Protein AF-A0A6A4W801-F1 (afdb_monomer)

Radius of gyration: 39.83 Å; Cα contacts (8 Å, |Δi|>4): 20; chains: 1; bounding box: 102×52×70 Å

Sequence (140 aa):
MSSASKVGEIFCDAGKAFNKLGNLTIQLQQASQQAPNSGKWREEEIEMLHGAVRRFASDLQKISDTMKSRSVNQIRNALKKKAFDEAGLQAQQQQQAAAKEQAKLAAQSDVTLNMLNAGESEVDVEEMDHYDGPTEEVSP

Foldseek 3Di:
DDPVVVVVVVVVVVVVVVVVVVVLLVVLVVLCVVDPPRRDDDPVNVVVVVVVVVVVVVVVVVVVVVVVVVVVVVVVVVVVVVVCVVVVPPVVVVVVVVVVVVVVVVVVVVVVVVVVPDDDDDDDDDDDDDDDDDDDDDDD

Structure (mmCIF, N/CA/C/O backbone):
data_AF-A0A6A4W801-F1
#
_entry.id   AF-A0A6A4W801-F1
#
loop_
_atom_site.group_PDB
_atom_site.id
_atom_site.type_symbol
_atom_site.label_atom_id
_atom_site.label_alt_id
_atom_site.label_comp_id
_atom_site.label_a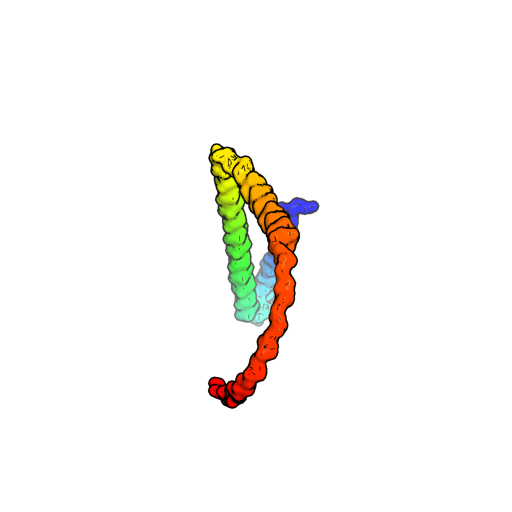sym_id
_atom_site.label_entity_id
_atom_site.label_seq_id
_atom_site.pdbx_PDB_ins_code
_atom_site.Cartn_x
_atom_site.Cartn_y
_atom_site.Cartn_z
_atom_site.occupancy
_atom_site.B_iso_or_equiv
_atom_site.auth_seq_id
_atom_site.auth_comp_id
_atom_site.auth_asym_id
_atom_site.auth_atom_id
_atom_site.pdbx_PDB_model_num
ATOM 1 N N . MET A 1 1 ? 6.931 -7.521 21.810 1.00 69.00 1 MET A N 1
ATOM 2 C CA . MET A 1 1 ? 7.093 -6.475 20.776 1.00 69.00 1 MET A CA 1
ATOM 3 C C . MET A 1 1 ? 5.886 -5.542 20.820 1.00 69.00 1 MET A C 1
ATOM 5 O O . MET A 1 1 ? 4.764 -6.037 20.773 1.00 69.00 1 MET A O 1
ATOM 9 N N . SER A 1 2 ? 6.089 -4.232 21.005 1.00 92.50 2 SER A N 1
ATOM 10 C CA . SER A 1 2 ? 4.992 -3.254 21.122 1.00 92.50 2 SER A CA 1
ATOM 11 C C . SER A 1 2 ? 4.323 -2.989 19.767 1.00 92.50 2 SER A C 1
ATOM 13 O O . SER A 1 2 ? 4.934 -3.200 18.719 1.00 92.50 2 SER A O 1
ATOM 15 N N . SER A 1 3 ? 3.081 -2.493 19.765 1.00 89.69 3 SER A N 1
ATOM 16 C CA . SER A 1 3 ? 2.383 -2.115 18.524 1.00 89.69 3 SER A CA 1
ATOM 17 C C . SER A 1 3 ? 3.162 -1.072 17.714 1.00 89.69 3 SER A C 1
ATOM 19 O O . SER A 1 3 ? 3.190 -1.153 16.492 1.00 89.69 3 SER A O 1
ATOM 21 N N . ALA A 1 4 ? 3.855 -0.146 18.385 1.00 91.31 4 ALA A N 1
ATOM 22 C CA . ALA A 1 4 ? 4.725 0.834 17.735 1.00 91.31 4 ALA A CA 1
ATOM 23 C C . ALA A 1 4 ? 5.909 0.172 17.007 1.00 91.31 4 ALA A C 1
ATOM 25 O O . ALA A 1 4 ? 6.210 0.539 15.877 1.00 91.31 4 ALA A O 1
ATOM 26 N N . SER A 1 5 ? 6.527 -0.850 17.612 1.00 94.31 5 SER A N 1
ATOM 27 C CA . SER A 1 5 ? 7.610 -1.617 16.981 1.00 94.31 5 SER A CA 1
ATOM 28 C C . SER A 1 5 ? 7.134 -2.342 15.718 1.00 94.31 5 SER A C 1
ATOM 30 O O . SER A 1 5 ? 7.815 -2.286 14.703 1.00 94.31 5 SER A O 1
ATOM 32 N N . LYS A 1 6 ? 5.939 -2.950 15.746 1.00 94.38 6 LYS A N 1
ATOM 33 C CA . LYS A 1 6 ? 5.351 -3.624 14.571 1.00 94.38 6 LYS A CA 1
ATOM 34 C C . LYS A 1 6 ? 5.062 -2.650 13.426 1.00 94.38 6 LYS A C 1
ATOM 36 O O . LYS A 1 6 ? 5.309 -2.959 12.268 1.00 94.38 6 LYS A O 1
ATOM 41 N N . VAL A 1 7 ? 4.547 -1.460 13.746 1.00 94.25 7 VAL A N 1
ATOM 42 C CA . VAL A 1 7 ? 4.323 -0.399 12.750 1.00 94.25 7 VAL A CA 1
ATOM 43 C C . VAL A 1 7 ? 5.654 0.090 12.165 1.00 94.25 7 VAL A C 1
ATOM 45 O O . VAL A 1 7 ? 5.746 0.307 10.960 1.00 94.25 7 VAL A O 1
ATOM 48 N N . GLY A 1 8 ? 6.696 0.204 12.992 1.00 95.81 8 GLY A N 1
ATOM 49 C CA . GLY A 1 8 ? 8.047 0.539 12.540 1.00 95.81 8 GLY A CA 1
ATOM 50 C C . GLY A 1 8 ? 8.620 -0.471 11.540 1.00 95.81 8 GLY A C 1
ATOM 51 O O . GLY A 1 8 ? 9.192 -0.064 10.531 1.00 95.81 8 GLY A O 1
ATOM 52 N N . GLU A 1 9 ? 8.419 -1.772 11.766 1.00 97.38 9 GLU A N 1
ATOM 53 C CA . GLU A 1 9 ? 8.849 -2.828 10.834 1.00 97.38 9 GLU A CA 1
ATOM 54 C C . GLU A 1 9 ? 8.156 -2.719 9.473 1.00 97.38 9 GLU A C 1
ATOM 56 O O . GLU A 1 9 ? 8.825 -2.758 8.442 1.00 97.38 9 GLU A O 1
ATOM 61 N N . ILE A 1 10 ? 6.842 -2.471 9.462 1.00 95.75 10 ILE A N 1
ATOM 62 C CA . ILE A 1 10 ? 6.071 -2.277 8.223 1.00 95.75 10 ILE A CA 1
ATOM 63 C C . ILE A 1 10 ? 6.640 -1.110 7.403 1.00 95.75 10 ILE A C 1
ATOM 65 O O . ILE A 1 10 ? 6.834 -1.231 6.192 1.00 95.75 10 ILE A O 1
ATOM 69 N N . PHE A 1 11 ? 6.942 0.020 8.051 1.00 96.00 11 PHE A N 1
ATOM 70 C CA . PHE A 1 11 ? 7.549 1.163 7.363 1.00 96.00 11 PHE A CA 1
ATOM 71 C C . PHE A 1 11 ? 8.977 0.882 6.895 1.00 96.00 11 PHE A C 1
ATOM 73 O O . PHE A 1 11 ? 9.366 1.355 5.827 1.00 96.00 11 PHE A O 1
ATOM 80 N N . CYS A 1 12 ? 9.748 0.096 7.648 1.00 97.50 12 CYS A N 1
ATOM 81 C CA . CYS A 1 12 ? 11.074 -0.334 7.223 1.00 97.50 12 CYS A CA 1
ATOM 82 C C . CYS A 1 12 ? 10.994 -1.162 5.931 1.00 97.50 12 CYS A C 1
ATOM 84 O O . CYS A 1 12 ? 11.731 -0.893 4.982 1.00 97.50 12 CYS A O 1
ATOM 86 N N . ASP A 1 13 ? 10.061 -2.111 5.850 1.00 97.44 13 ASP A N 1
ATOM 87 C CA . ASP A 1 13 ? 9.878 -2.951 4.665 1.00 97.44 13 ASP A CA 1
ATOM 88 C C . ASP A 1 13 ? 9.369 -2.162 3.453 1.00 97.44 13 ASP A C 1
ATOM 90 O O . ASP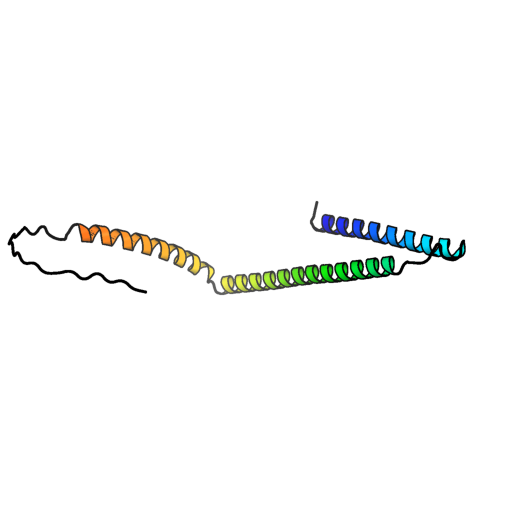 A 1 13 ? 9.900 -2.319 2.349 1.00 97.44 13 ASP A O 1
ATOM 94 N N . ALA A 1 14 ? 8.426 -1.236 3.652 1.00 96.12 14 ALA A N 1
ATOM 95 C CA . ALA A 1 14 ? 8.015 -0.300 2.605 1.00 96.12 14 ALA A CA 1
ATOM 96 C C . ALA A 1 14 ? 9.200 0.558 2.118 1.00 96.12 14 ALA A C 1
ATOM 98 O O . ALA A 1 14 ? 9.402 0.724 0.914 1.00 96.12 14 ALA A O 1
ATOM 99 N N . GLY A 1 15 ? 10.036 1.044 3.041 1.00 96.69 15 GLY A N 1
ATOM 100 C CA . GLY A 1 15 ? 11.253 1.790 2.729 1.00 96.69 15 GLY A CA 1
ATOM 101 C C . GLY A 1 15 ? 12.246 0.988 1.884 1.00 96.69 15 GLY A C 1
ATOM 102 O O . GLY A 1 15 ? 12.775 1.515 0.907 1.00 96.69 15 GLY A O 1
ATOM 103 N N . LYS A 1 16 ? 12.454 -0.302 2.189 1.00 98.00 16 LYS A N 1
ATOM 104 C CA . LYS A 1 16 ? 13.295 -1.201 1.374 1.00 98.00 16 LYS A CA 1
ATOM 105 C C . LYS A 1 16 ? 12.749 -1.351 -0.047 1.00 98.00 16 LYS A C 1
ATOM 107 O O . LYS A 1 16 ? 13.522 -1.301 -1.004 1.00 98.00 16 LYS A O 1
ATOM 112 N N . ALA A 1 17 ? 11.432 -1.507 -0.194 1.00 96.50 17 ALA A N 1
ATOM 113 C CA . ALA A 1 17 ? 10.789 -1.621 -1.502 1.00 96.50 17 ALA A CA 1
ATOM 114 C C . ALA A 1 17 ? 10.964 -0.339 -2.336 1.00 96.50 17 ALA A C 1
ATOM 116 O O . ALA A 1 17 ? 11.391 -0.411 -3.490 1.00 96.50 17 ALA A O 1
ATOM 117 N N . PHE A 1 18 ? 10.724 0.835 -1.740 1.00 96.44 18 PHE A N 1
ATOM 118 C CA . PHE A 1 18 ? 10.931 2.119 -2.417 1.00 96.44 18 PHE A CA 1
ATOM 119 C C . PHE A 1 18 ? 12.403 2.387 -2.740 1.00 96.44 18 PHE A C 1
ATOM 121 O O . PHE A 1 18 ? 12.704 2.868 -3.830 1.00 96.44 18 PHE A O 1
ATOM 128 N N . ASN A 1 19 ? 13.331 2.030 -1.849 1.00 97.62 19 ASN A N 1
ATOM 129 C CA . ASN A 1 19 ? 14.763 2.172 -2.109 1.00 97.62 19 ASN A CA 1
ATOM 130 C C . ASN A 1 19 ? 15.201 1.315 -3.308 1.00 97.62 19 ASN A C 1
ATOM 132 O O . ASN A 1 19 ? 15.873 1.811 -4.210 1.00 97.62 19 ASN A O 1
ATOM 136 N N . LYS A 1 20 ? 14.748 0.054 -3.371 1.00 96.38 20 LYS A N 1
ATOM 137 C CA . LYS A 1 20 ? 15.007 -0.830 -4.515 1.00 96.38 20 LYS A CA 1
ATOM 138 C C . LYS A 1 20 ? 14.472 -0.240 -5.821 1.00 96.38 20 LYS A C 1
ATOM 140 O O . LYS A 1 20 ? 15.194 -0.238 -6.816 1.00 96.38 20 LYS A O 1
ATOM 145 N N . LEU A 1 21 ? 13.243 0.278 -5.816 1.00 94.81 21 LEU A N 1
ATOM 146 C CA . LEU A 1 21 ? 12.651 0.920 -6.991 1.00 94.81 21 LEU A CA 1
ATOM 147 C C . LEU A 1 21 ? 13.446 2.164 -7.427 1.00 94.81 21 LEU A C 1
ATOM 149 O O . LEU A 1 21 ? 13.722 2.332 -8.614 1.00 94.81 21 LEU A O 1
ATOM 153 N N . GLY A 1 22 ? 13.873 2.999 -6.475 1.00 94.25 22 GLY A N 1
ATOM 154 C CA . GLY A 1 22 ? 14.710 4.171 -6.743 1.00 94.25 22 GLY A CA 1
ATOM 155 C C . GLY A 1 22 ? 16.053 3.806 -7.382 1.00 94.25 22 GLY A C 1
ATOM 156 O O . GLY A 1 22 ? 16.439 4.399 -8.388 1.00 94.25 22 GLY A O 1
ATOM 157 N N . ASN A 1 23 ? 16.725 2.769 -6.875 1.00 95.19 23 ASN A N 1
ATOM 158 C CA . ASN A 1 23 ? 17.984 2.286 -7.450 1.00 95.19 23 ASN A CA 1
ATOM 159 C C . ASN A 1 23 ? 17.804 1.770 -8.887 1.00 95.19 23 ASN A C 1
ATOM 161 O O . ASN A 1 23 ? 18.606 2.099 -9.760 1.00 95.19 23 ASN A O 1
ATOM 165 N N . LEU A 1 24 ? 16.742 1.001 -9.154 1.00 92.00 24 LEU A N 1
ATOM 166 C CA . LEU A 1 24 ? 16.433 0.518 -10.507 1.00 92.00 24 LEU A CA 1
ATOM 167 C C . LEU A 1 24 ? 16.105 1.669 -11.467 1.00 92.00 24 LEU A C 1
ATOM 169 O O . LEU A 1 24 ? 16.516 1.634 -12.622 1.00 92.00 24 LEU A O 1
ATOM 173 N N . THR A 1 25 ? 15.441 2.719 -10.981 1.00 90.31 25 THR A N 1
ATOM 174 C CA . THR A 1 25 ? 15.151 3.929 -11.767 1.00 90.31 25 THR A CA 1
ATOM 175 C C . THR A 1 25 ? 16.437 4.627 -12.219 1.00 90.31 25 THR A C 1
ATOM 177 O O . THR A 1 25 ? 16.559 5.016 -13.379 1.00 90.31 25 THR A O 1
ATOM 180 N N . ILE A 1 26 ? 17.425 4.740 -11.325 1.00 91.88 26 ILE A N 1
ATOM 181 C CA . ILE A 1 26 ? 18.741 5.314 -11.647 1.00 91.88 26 ILE A CA 1
ATOM 182 C C . ILE A 1 26 ? 19.470 4.448 -12.680 1.00 91.88 26 ILE A C 1
ATOM 184 O O . ILE A 1 26 ? 20.006 4.980 -13.651 1.00 91.88 26 ILE A O 1
ATOM 188 N N . GLN A 1 27 ? 19.465 3.122 -12.504 1.00 90.31 27 GLN A N 1
ATOM 189 C CA . GLN A 1 27 ? 20.078 2.197 -13.464 1.00 90.31 27 GLN A CA 1
ATOM 190 C C . GLN A 1 27 ? 19.445 2.325 -14.850 1.00 90.31 27 GLN A C 1
ATOM 192 O O . GLN A 1 27 ? 20.161 2.376 -15.848 1.00 90.31 27 GLN A O 1
ATOM 197 N N . LEU A 1 28 ? 18.118 2.445 -14.910 1.00 88.19 28 LEU A N 1
ATOM 198 C CA . LEU A 1 28 ? 17.383 2.625 -16.156 1.00 88.19 28 LEU A CA 1
ATOM 199 C C . LEU A 1 28 ? 17.831 3.912 -16.875 1.00 88.19 28 LEU A C 1
ATOM 201 O O . LEU A 1 28 ? 18.148 3.883 -18.062 1.00 88.19 28 LEU A O 1
ATOM 205 N N . GLN A 1 29 ? 17.997 5.014 -16.139 1.00 85.62 29 GLN A N 1
ATOM 206 C CA . GLN A 1 29 ? 18.471 6.290 -16.686 1.00 85.62 29 GLN A CA 1
ATOM 207 C C . GLN A 1 29 ? 19.960 6.303 -17.082 1.00 85.62 29 GLN A C 1
ATOM 209 O O . GLN A 1 29 ? 20.368 7.063 -17.961 1.00 85.62 29 GLN A O 1
ATOM 214 N N . GLN A 1 30 ? 20.798 5.479 -16.455 1.00 87.69 30 GLN A N 1
ATOM 215 C CA . GLN A 1 30 ? 22.187 5.282 -16.886 1.00 87.69 30 GLN A CA 1
ATOM 216 C C . GLN A 1 30 ? 22.250 4.415 -18.152 1.00 87.69 30 GLN A C 1
ATOM 218 O O . GLN A 1 30 ? 22.967 4.744 -19.096 1.00 87.69 30 GLN A O 1
ATOM 223 N N . ALA A 1 31 ? 21.442 3.352 -18.217 1.00 85.12 31 ALA A N 1
ATOM 224 C CA . ALA A 1 31 ? 21.334 2.480 -19.384 1.00 85.12 31 ALA A CA 1
ATOM 225 C C . ALA A 1 31 ? 20.820 3.225 -20.628 1.00 85.12 31 ALA A C 1
ATOM 227 O O . ALA A 1 31 ? 21.197 2.881 -21.748 1.00 85.12 31 ALA A O 1
ATOM 228 N N . SER A 1 32 ? 20.011 4.278 -20.448 1.00 83.00 32 SER A N 1
ATOM 229 C CA . SER A 1 32 ? 19.533 5.116 -21.555 1.00 83.00 32 SER A CA 1
ATOM 230 C C . SER A 1 32 ? 20.626 5.976 -22.189 1.00 83.00 32 SER A C 1
ATOM 232 O O . SER A 1 32 ? 20.451 6.437 -23.312 1.00 83.00 32 SER A O 1
ATOM 234 N N . GLN A 1 33 ? 21.720 6.241 -21.467 1.00 79.56 33 GLN A N 1
ATOM 235 C CA . GLN A 1 33 ? 22.857 7.025 -21.963 1.00 79.56 33 GLN A CA 1
ATOM 236 C C . GLN A 1 33 ? 23.853 6.157 -22.740 1.00 79.56 33 GLN A C 1
ATOM 238 O O . GLN A 1 33 ? 24.537 6.660 -23.624 1.00 79.56 33 GLN A O 1
ATOM 243 N N . GLN A 1 34 ? 23.935 4.863 -22.417 1.00 80.12 34 GLN A N 1
ATOM 244 C CA . GLN A 1 34 ? 24.892 3.936 -23.029 1.00 80.12 34 GLN A CA 1
ATOM 245 C C . GLN A 1 34 ? 24.406 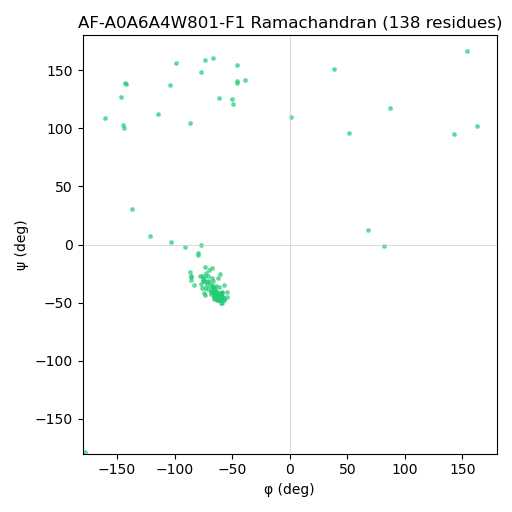3.371 -24.365 1.00 80.12 34 GLN A C 1
ATOM 247 O O . GLN A 1 34 ? 25.216 3.156 -25.263 1.00 80.12 34 GLN A O 1
ATOM 252 N N . ALA A 1 35 ? 23.101 3.138 -24.514 1.00 73.69 35 ALA A N 1
ATOM 253 C CA . ALA A 1 35 ? 22.532 2.668 -25.767 1.00 73.69 35 ALA A CA 1
ATOM 254 C C . ALA A 1 35 ? 21.151 3.299 -26.036 1.00 73.69 35 ALA A C 1
ATOM 256 O O . ALA A 1 35 ? 20.328 3.430 -25.121 1.00 73.69 35 ALA A O 1
ATOM 257 N N . PRO A 1 36 ? 20.862 3.690 -27.293 1.00 64.38 36 PRO A N 1
ATOM 258 C CA . PRO A 1 36 ? 19.542 4.177 -27.663 1.00 64.38 36 PRO A CA 1
ATOM 259 C C . PRO A 1 36 ? 18.506 3.065 -27.439 1.00 64.38 36 PRO A C 1
ATOM 261 O O . PRO A 1 36 ? 18.644 1.971 -27.976 1.00 64.38 36 PRO A O 1
ATOM 264 N N . ASN A 1 37 ? 17.455 3.365 -26.669 1.00 68.12 37 ASN A N 1
ATOM 265 C CA . ASN A 1 37 ? 16.265 2.531 -26.402 1.00 68.12 37 ASN A CA 1
ATOM 266 C C . ASN A 1 37 ? 16.356 1.430 -25.325 1.00 68.12 37 ASN A C 1
ATOM 268 O O . ASN A 1 37 ? 15.333 0.819 -25.034 1.00 68.12 37 ASN A O 1
ATOM 272 N N . SER A 1 38 ? 17.492 1.214 -24.662 1.00 66.19 38 SER A N 1
ATOM 273 C CA . SER A 1 38 ? 17.641 0.166 -23.627 1.00 66.19 38 SER A CA 1
ATOM 274 C C . SER A 1 38 ? 17.337 0.608 -22.188 1.00 66.19 38 SER A C 1
ATOM 276 O O . SER A 1 38 ? 17.399 -0.209 -21.275 1.00 66.19 38 SER A O 1
ATOM 278 N N . GLY A 1 39 ? 17.017 1.887 -21.963 1.00 68.69 39 GLY A N 1
ATOM 279 C CA . GLY A 1 39 ? 16.886 2.469 -20.619 1.00 68.69 39 GLY A CA 1
ATOM 280 C C . GLY A 1 39 ? 15.688 3.396 -20.429 1.00 68.69 39 GLY A C 1
ATOM 281 O O . GLY A 1 39 ? 15.768 4.374 -19.694 1.00 68.69 39 GLY A O 1
ATOM 282 N N . LYS A 1 40 ? 14.585 3.164 -21.140 1.00 80.19 40 LYS A N 1
ATOM 283 C CA . LYS A 1 40 ? 13.370 3.968 -20.964 1.00 80.19 40 LYS A CA 1
ATOM 284 C C . LYS A 1 40 ? 12.338 3.178 -20.179 1.00 80.19 40 LYS A C 1
ATOM 286 O O . LYS A 1 40 ? 12.138 1.999 -20.457 1.00 80.19 40 LYS A O 1
ATOM 291 N N . TRP A 1 41 ? 11.684 3.858 -19.241 1.00 87.81 41 TRP A N 1
ATOM 292 C CA . TRP A 1 41 ? 10.445 3.380 -18.641 1.00 87.81 41 TRP A CA 1
ATOM 293 C C . TRP A 1 41 ? 9.481 2.984 -19.753 1.00 87.81 41 TRP A C 1
ATOM 295 O O . TRP A 1 41 ? 9.224 3.780 -20.661 1.00 87.81 41 TRP A O 1
ATOM 305 N N . A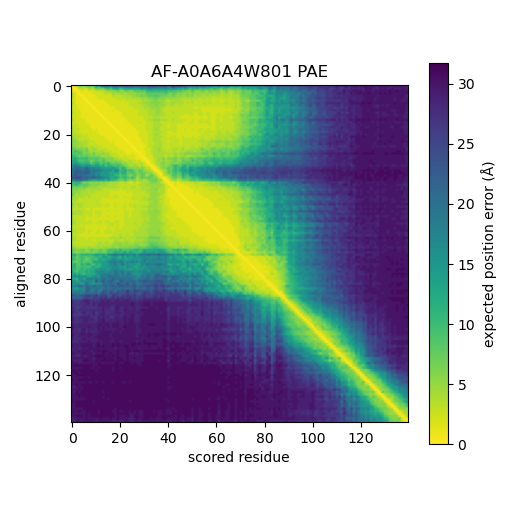RG A 1 42 ? 8.989 1.749 -19.704 1.00 89.00 42 ARG A N 1
ATOM 306 C CA . ARG A 1 42 ? 7.920 1.311 -20.598 1.00 89.00 42 ARG A CA 1
ATOM 307 C C . ARG A 1 42 ? 6.599 1.873 -20.091 1.00 89.00 42 ARG A C 1
ATOM 309 O O . ARG A 1 42 ? 6.410 2.000 -18.884 1.00 89.00 42 ARG A O 1
ATOM 316 N N . GLU A 1 43 ? 5.677 2.160 -21.006 1.00 90.25 43 GLU A N 1
ATOM 317 C CA . GLU A 1 43 ? 4.348 2.673 -20.642 1.00 90.25 43 GLU A CA 1
ATOM 318 C C . GLU A 1 43 ? 3.648 1.743 -19.639 1.00 90.25 43 GLU A C 1
ATOM 320 O O . GLU A 1 43 ? 3.141 2.190 -18.619 1.00 90.25 43 GLU A O 1
ATOM 325 N N . GLU A 1 44 ? 3.764 0.430 -19.850 1.00 93.75 44 GLU A N 1
ATOM 326 C CA . GLU A 1 44 ? 3.292 -0.600 -18.918 1.00 93.75 44 GLU A CA 1
ATOM 327 C C . GLU A 1 44 ? 3.860 -0.424 -17.496 1.00 93.75 44 GLU A C 1
ATOM 329 O O . GLU A 1 44 ? 3.128 -0.495 -16.513 1.00 93.75 44 GLU A O 1
ATOM 334 N N . GLU A 1 45 ? 5.164 -0.163 -17.362 1.00 91.88 45 GLU A N 1
ATOM 335 C CA . GLU A 1 45 ? 5.815 0.007 -16.057 1.00 91.88 45 GLU A CA 1
ATOM 336 C C . GLU A 1 45 ? 5.343 1.294 -15.361 1.00 91.88 45 GLU A C 1
ATOM 338 O O . GLU A 1 45 ? 5.175 1.314 -14.138 1.00 91.88 45 GLU A O 1
ATOM 343 N N . ILE A 1 46 ? 5.091 2.356 -16.136 1.00 92.88 46 ILE A N 1
ATOM 344 C CA . ILE A 1 46 ? 4.535 3.625 -15.650 1.00 92.88 46 ILE A CA 1
ATOM 345 C C . ILE A 1 46 ? 3.106 3.413 -15.147 1.00 92.88 46 ILE A C 1
ATOM 347 O O . ILE A 1 46 ? 2.774 3.837 -14.037 1.00 92.88 46 ILE A O 1
ATOM 351 N N . GLU A 1 47 ? 2.270 2.719 -15.919 1.00 97.12 47 GLU A N 1
ATOM 352 C CA . GLU A 1 47 ? 0.900 2.389 -15.530 1.00 97.12 47 GLU A CA 1
ATOM 353 C C . GLU A 1 47 ? 0.865 1.517 -14.270 1.00 97.12 47 GLU A C 1
ATOM 355 O O . GLU A 1 47 ? 0.103 1.802 -13.338 1.00 97.12 47 GLU A O 1
ATOM 360 N N . MET A 1 48 ? 1.731 0.500 -14.189 1.00 96.38 48 MET A N 1
ATOM 361 C CA . MET A 1 48 ? 1.874 -0.348 -13.004 1.00 96.38 48 MET A CA 1
ATOM 362 C C . MET A 1 48 ? 2.260 0.466 -11.766 1.00 96.38 48 MET A C 1
ATOM 364 O O . MET A 1 48 ? 1.636 0.314 -10.709 1.00 96.38 48 MET A O 1
ATOM 368 N N . LEU A 1 49 ? 3.261 1.349 -11.880 1.00 94.62 49 LEU A N 1
ATOM 369 C CA . LEU A 1 49 ? 3.697 2.206 -10.778 1.00 94.62 49 LEU A CA 1
ATOM 370 C C . LEU A 1 49 ? 2.576 3.152 -10.339 1.00 94.62 49 LEU A C 1
ATOM 372 O O . LEU A 1 49 ? 2.276 3.254 -9.147 1.00 94.62 49 LEU A O 1
ATOM 376 N N . HIS A 1 50 ? 1.923 3.811 -11.292 1.00 96.56 50 HIS A N 1
ATOM 377 C CA . HIS A 1 50 ? 0.821 4.721 -11.016 1.00 96.56 50 HIS A CA 1
ATOM 378 C C . HIS A 1 50 ? -0.341 4.002 -10.313 1.00 96.56 50 HIS A C 1
ATOM 380 O O . HIS A 1 50 ? -0.840 4.476 -9.288 1.00 96.56 50 HIS A O 1
ATOM 386 N N . GLY A 1 51 ? -0.734 2.822 -10.802 1.00 97.75 51 GLY A N 1
ATOM 387 C CA . GLY A 1 51 ? -1.775 1.997 -10.192 1.00 97.75 51 GLY A CA 1
ATOM 388 C C . GLY A 1 51 ? -1.429 1.566 -8.764 1.00 97.75 51 GLY A C 1
ATOM 389 O O . GLY A 1 51 ? -2.264 1.686 -7.861 1.00 97.75 51 GLY A O 1
ATOM 390 N N . ALA A 1 52 ? -0.189 1.122 -8.536 1.00 97.38 52 ALA A N 1
ATOM 391 C CA . ALA A 1 52 ? 0.292 0.719 -7.217 1.00 97.38 52 ALA A CA 1
ATOM 392 C C . ALA A 1 52 ? 0.284 1.886 -6.218 1.00 97.38 52 ALA A C 1
ATOM 394 O O . ALA A 1 52 ? -0.258 1.751 -5.119 1.00 97.38 52 ALA A O 1
ATOM 395 N N . VAL A 1 53 ? 0.813 3.052 -6.608 1.00 96.31 53 VAL A N 1
ATOM 396 C CA . VAL A 1 53 ? 0.851 4.252 -5.754 1.00 96.31 53 VAL A CA 1
ATOM 397 C C . VAL A 1 53 ? -0.560 4.754 -5.449 1.00 96.31 53 VAL A C 1
ATOM 399 O O . VAL A 1 53 ? -0.866 5.075 -4.300 1.00 96.31 53 VAL A O 1
ATOM 402 N N . ARG A 1 54 ? -1.458 4.762 -6.443 1.00 97.94 54 ARG A N 1
ATOM 403 C CA . ARG A 1 54 ? -2.857 5.167 -6.250 1.00 97.94 54 ARG A CA 1
ATOM 404 C C . ARG A 1 54 ? -3.582 4.250 -5.264 1.00 97.94 54 ARG A C 1
ATOM 406 O O . ARG A 1 54 ? -4.306 4.738 -4.394 1.00 97.94 54 ARG A O 1
ATOM 413 N N . ARG A 1 55 ? -3.390 2.931 -5.377 1.00 97.94 55 ARG A N 1
ATOM 414 C CA . ARG A 1 55 ? -3.987 1.957 -4.450 1.00 97.94 55 ARG A CA 1
ATOM 415 C C . ARG A 1 55 ? -3.418 2.116 -3.041 1.00 97.94 55 ARG A C 1
ATOM 417 O O . ARG A 1 55 ? -4.195 2.211 -2.097 1.00 97.94 55 ARG A O 1
ATOM 424 N N . PHE A 1 56 ? -2.099 2.255 -2.915 1.00 96.62 56 PHE A N 1
ATOM 425 C CA . PHE A 1 56 ? -1.437 2.493 -1.633 1.00 96.62 56 PHE A CA 1
ATOM 426 C C . PHE A 1 56 ? -1.975 3.747 -0.930 1.00 96.62 56 PHE A C 1
ATOM 428 O O . PHE A 1 56 ? -2.347 3.682 0.240 1.00 96.62 56 PHE A O 1
ATOM 435 N N . ALA A 1 57 ? -2.115 4.866 -1.650 1.00 95.31 57 ALA A N 1
ATOM 436 C CA . ALA A 1 57 ? -2.692 6.096 -1.108 1.00 95.31 57 ALA A CA 1
ATOM 437 C C . ALA A 1 57 ? -4.144 5.902 -0.632 1.00 95.31 57 ALA A C 1
ATOM 439 O O . ALA A 1 57 ? -4.504 6.340 0.461 1.00 95.31 57 ALA A O 1
ATOM 440 N N . SER A 1 58 ? -4.970 5.207 -1.423 1.00 97.81 58 SER A N 1
ATOM 441 C CA . SER A 1 58 ? -6.349 4.883 -1.037 1.00 97.81 58 SER A CA 1
ATOM 442 C C . SER A 1 58 ? -6.404 4.037 0.237 1.00 97.81 58 SER A C 1
ATOM 444 O O . SER A 1 58 ? -7.221 4.299 1.119 1.00 97.81 58 SER A O 1
ATOM 446 N N . ASP A 1 59 ? -5.524 3.050 0.367 1.00 97.69 59 ASP A N 1
ATOM 447 C CA . ASP A 1 59 ? -5.503 2.167 1.529 1.00 97.69 59 ASP A CA 1
ATOM 448 C C . ASP A 1 59 ? -4.998 2.885 2.789 1.00 97.69 59 ASP A C 1
ATOM 450 O O . ASP A 1 59 ? -5.592 2.729 3.859 1.00 97.69 59 ASP A O 1
ATOM 454 N N . LEU A 1 60 ? -3.995 3.765 2.672 1.00 96.50 60 LEU A N 1
ATOM 455 C CA . LEU A 1 60 ? -3.573 4.627 3.784 1.00 96.50 60 LEU A CA 1
ATOM 456 C C . LEU A 1 60 ? -4.689 5.574 4.246 1.00 96.50 60 LEU A C 1
ATOM 458 O O . LEU A 1 60 ? -4.846 5.805 5.451 1.00 96.50 60 LEU A O 1
ATOM 462 N N . GLN A 1 61 ? -5.495 6.089 3.314 1.00 96.62 61 GLN A N 1
ATOM 463 C CA . GLN A 1 61 ? -6.651 6.922 3.641 1.00 96.62 61 GLN A CA 1
ATOM 464 C C . GLN A 1 61 ? -7.697 6.126 4.439 1.00 96.62 61 GLN A C 1
ATOM 466 O O . GLN A 1 61 ? -8.122 6.573 5.503 1.00 96.62 61 GLN A O 1
ATOM 471 N N . LYS A 1 62 ? -8.037 4.903 4.008 1.00 97.56 62 LYS A N 1
ATOM 472 C CA . LYS A 1 62 ? -8.974 4.019 4.734 1.00 97.56 62 LYS A CA 1
ATOM 473 C C . LYS A 1 62 ? -8.494 3.694 6.149 1.00 97.56 62 LYS A C 1
ATOM 475 O O . LYS A 1 62 ? -9.293 3.694 7.090 1.00 97.56 62 LYS A O 1
ATOM 480 N N . ILE A 1 63 ? -7.199 3.418 6.319 1.00 95.25 63 ILE A N 1
ATOM 481 C CA . ILE A 1 63 ? -6.601 3.181 7.643 1.00 95.25 63 ILE A CA 1
ATOM 482 C C . ILE A 1 63 ? -6.745 4.437 8.510 1.00 95.25 63 ILE A C 1
ATOM 484 O O . ILE A 1 63 ? -7.194 4.346 9.655 1.00 95.25 63 ILE A O 1
ATOM 488 N N . SER A 1 64 ? -6.436 5.609 7.950 1.00 92.75 64 SER A N 1
ATOM 489 C CA . SER A 1 64 ? -6.566 6.897 8.640 1.00 92.75 64 SER A CA 1
ATOM 490 C C . SER A 1 64 ? -8.000 7.160 9.104 1.00 92.75 64 SER A C 1
ATOM 492 O O . SER A 1 64 ? -8.219 7.531 10.259 1.00 92.75 64 SER A O 1
ATOM 494 N N . ASP A 1 65 ? -8.987 6.911 8.246 1.00 95.06 65 ASP A N 1
ATOM 495 C CA . ASP A 1 65 ? -10.399 7.095 8.587 1.00 95.06 65 ASP A CA 1
ATOM 496 C C . ASP A 1 65 ? -10.851 6.099 9.661 1.00 95.06 65 ASP A C 1
ATOM 498 O O . ASP A 1 65 ? -11.490 6.487 10.640 1.00 95.06 65 ASP A O 1
ATOM 502 N N . THR A 1 66 ? -10.407 4.843 9.575 1.00 94.38 66 THR A N 1
ATOM 503 C CA . THR A 1 66 ? -10.671 3.819 10.599 1.00 94.38 66 THR A CA 1
ATOM 504 C C . THR A 1 66 ? -10.133 4.233 11.975 1.00 94.38 66 THR A C 1
ATOM 506 O O . THR A 1 66 ? -10.808 4.062 12.996 1.00 94.38 66 THR A O 1
ATOM 509 N N . MET A 1 67 ? -8.927 4.810 12.026 1.00 89.00 67 MET A N 1
ATOM 510 C CA . MET A 1 67 ? -8.330 5.313 13.268 1.00 89.00 67 MET A CA 1
ATOM 511 C C . MET A 1 67 ? -9.119 6.496 13.841 1.00 89.00 67 MET A C 1
ATOM 513 O O . MET A 1 67 ? -9.403 6.514 15.044 1.00 89.00 67 MET A O 1
ATOM 517 N N . LYS A 1 68 ? -9.529 7.450 12.993 1.00 92.25 68 LYS A N 1
ATOM 518 C CA . LYS A 1 68 ? -10.374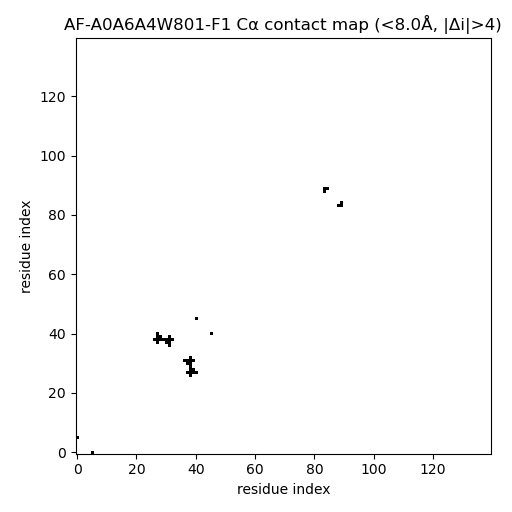 8.584 13.402 1.00 92.25 68 LYS A CA 1
ATOM 519 C C . LYS A 1 68 ? -11.709 8.109 13.970 1.00 92.25 68 LYS A C 1
ATOM 521 O O . LYS A 1 68 ? -12.064 8.498 15.081 1.00 92.25 68 LYS A O 1
ATOM 526 N N . SER A 1 69 ? -12.419 7.224 13.266 1.00 91.38 69 SER A N 1
ATOM 527 C CA . SER A 1 69 ? -13.705 6.683 13.721 1.00 91.38 69 SER A CA 1
ATOM 528 C C . SER A 1 69 ? -13.582 5.967 15.065 1.00 91.38 69 SER A C 1
ATOM 530 O O . SER A 1 69 ? -14.427 6.154 15.942 1.00 91.38 69 SER A O 1
ATOM 532 N N . ARG A 1 70 ? -12.506 5.195 15.276 1.00 91.38 70 ARG A N 1
ATOM 533 C CA . ARG A 1 70 ? -12.229 4.556 16.570 1.00 91.38 70 ARG A CA 1
ATOM 534 C C . ARG A 1 70 ? -12.043 5.588 17.684 1.00 91.38 70 ARG A C 1
ATOM 536 O O . ARG A 1 70 ? -12.660 5.434 18.734 1.00 91.38 70 ARG A O 1
ATOM 543 N N . SER A 1 71 ? -11.240 6.627 17.452 1.00 87.44 71 SER A N 1
ATOM 544 C CA . SER A 1 71 ? -10.989 7.692 18.434 1.00 87.44 71 SER A CA 1
ATOM 545 C C . SER A 1 71 ? -12.278 8.428 18.820 1.00 87.44 71 SER A C 1
ATOM 547 O O . SER A 1 71 ? -12.606 8.547 20.000 1.00 87.44 71 SER A O 1
ATOM 549 N N . VAL A 1 72 ? -13.093 8.813 17.830 1.00 85.19 72 VAL A N 1
ATOM 550 C CA . VAL A 1 72 ? -14.393 9.466 18.060 1.00 85.19 72 VAL A CA 1
ATOM 551 C C . VAL A 1 72 ? -15.335 8.571 18.870 1.00 85.19 72 VAL A C 1
ATOM 553 O O . VAL A 1 72 ? -15.984 9.037 19.807 1.00 85.19 72 VAL A O 1
ATOM 556 N N . ASN A 1 73 ? -15.397 7.276 18.551 1.00 85.75 73 ASN A N 1
ATOM 557 C CA . ASN A 1 73 ? -16.229 6.327 19.292 1.00 85.75 73 ASN A CA 1
ATOM 558 C C . ASN A 1 73 ? -15.738 6.126 20.732 1.00 85.75 73 ASN A C 1
ATOM 560 O O . ASN A 1 73 ? -16.561 6.040 21.642 1.00 85.75 73 ASN A O 1
ATOM 564 N N . GLN A 1 74 ? -14.423 6.103 20.960 1.00 84.19 74 GLN A N 1
ATOM 565 C CA . GLN A 1 74 ? -13.848 6.021 22.303 1.00 84.19 74 GLN A CA 1
ATOM 566 C C . GLN A 1 74 ? -14.185 7.258 23.142 1.00 84.19 74 GLN A C 1
ATOM 568 O O . GLN A 1 74 ? -14.651 7.102 24.269 1.00 84.19 74 GLN A O 1
ATOM 573 N N . ILE A 1 75 ? -14.049 8.467 22.586 1.00 81.88 75 ILE A N 1
ATOM 574 C CA . ILE A 1 75 ? -14.429 9.717 23.264 1.00 81.88 75 ILE A CA 1
ATOM 575 C C . ILE A 1 75 ? -15.928 9.722 23.582 1.00 81.88 75 ILE A C 1
ATOM 577 O O . ILE A 1 75 ? -16.317 10.009 24.712 1.00 81.88 75 ILE A O 1
ATOM 581 N N . ARG A 1 76 ? -16.783 9.351 22.617 1.00 83.69 76 ARG A N 1
ATOM 582 C CA . ARG A 1 76 ? -18.238 9.290 22.823 1.00 83.69 76 ARG A CA 1
ATOM 583 C C . ARG A 1 76 ? -18.612 8.302 23.929 1.00 83.69 76 ARG A C 1
ATOM 585 O O . ARG A 1 76 ? -19.463 8.615 24.756 1.00 83.69 76 ARG A O 1
ATOM 592 N N . ASN A 1 77 ? -17.985 7.128 23.958 1.00 84.94 77 ASN A N 1
ATOM 593 C CA . ASN A 1 77 ? -18.239 6.122 24.988 1.00 84.94 77 ASN A CA 1
ATOM 594 C C . ASN A 1 77 ? -17.734 6.572 26.363 1.00 84.94 77 ASN A C 1
ATOM 596 O O . ASN A 1 77 ? -18.434 6.371 27.351 1.00 84.94 77 ASN A O 1
ATOM 600 N N . ALA A 1 78 ? -16.569 7.220 26.428 1.00 84.69 78 ALA A N 1
ATOM 601 C CA . ALA A 1 78 ? -16.046 7.791 27.664 1.00 84.69 78 ALA A CA 1
ATOM 602 C C . ALA A 1 78 ? -16.957 8.904 28.204 1.00 84.69 78 ALA A C 1
ATOM 604 O O . ALA A 1 78 ? -17.257 8.915 29.394 1.00 84.69 78 ALA A O 1
ATOM 605 N N . LEU A 1 79 ? -17.459 9.787 27.333 1.00 82.44 79 LEU A N 1
ATOM 606 C CA . LEU A 1 79 ? -18.389 10.849 27.715 1.00 82.44 79 LEU A CA 1
ATOM 607 C C . LEU A 1 79 ? -19.729 10.284 28.197 1.00 82.44 79 LEU A C 1
ATOM 609 O O . LEU A 1 79 ? -20.224 10.714 29.231 1.00 82.44 79 LEU A O 1
ATOM 613 N N . LYS A 1 80 ? -20.289 9.288 27.493 1.00 83.94 80 LYS A N 1
ATOM 614 C CA . LYS A 1 80 ? -21.502 8.581 27.931 1.00 83.94 80 LYS A CA 1
ATOM 615 C C . LYS A 1 80 ? -21.299 7.938 29.297 1.00 83.94 80 LYS A C 1
ATOM 617 O O . LYS A 1 80 ? -22.106 8.168 30.184 1.00 83.94 80 LYS A O 1
ATOM 622 N N . LYS A 1 81 ? -20.216 7.174 29.477 1.00 82.75 81 LYS A N 1
ATOM 623 C CA . LYS A 1 81 ? -19.893 6.535 30.758 1.00 82.75 81 LYS A CA 1
ATOM 624 C C . LYS A 1 81 ? -19.775 7.573 31.873 1.00 82.75 81 LYS A C 1
ATOM 626 O O . LYS A 1 81 ? -20.426 7.425 32.893 1.00 82.75 81 LYS A O 1
ATOM 631 N N . LYS A 1 82 ? -19.041 8.663 31.639 1.00 79.50 82 LYS A N 1
ATOM 632 C CA . LYS A 1 82 ? -18.913 9.753 32.610 1.00 79.50 82 LYS A CA 1
ATOM 633 C C . LYS A 1 82 ? -20.267 10.387 32.946 1.00 79.50 82 LYS A C 1
ATOM 635 O O . LYS A 1 82 ? -20.540 10.590 34.116 1.00 79.50 82 LYS A O 1
ATOM 640 N N . ALA A 1 83 ? -21.126 10.631 31.955 1.00 75.06 83 ALA A N 1
ATOM 641 C CA . ALA A 1 83 ? -22.465 11.176 32.177 1.00 75.06 83 ALA A CA 1
ATOM 642 C C . ALA A 1 83 ? -23.379 10.216 32.961 1.00 75.06 83 ALA A C 1
ATOM 644 O O . ALA A 1 83 ? -24.151 10.669 33.798 1.00 75.06 83 ALA A O 1
ATOM 645 N N . PHE A 1 84 ? -23.289 8.902 32.727 1.00 78.94 84 PHE A N 1
ATOM 646 C CA . PHE A 1 84 ? -24.033 7.903 33.505 1.00 78.94 84 PHE A CA 1
ATOM 647 C C . PHE A 1 84 ? -23.535 7.803 34.951 1.00 78.94 84 PHE A C 1
ATOM 649 O O . PHE A 1 84 ? -24.351 7.701 35.867 1.00 78.94 84 PHE A O 1
ATOM 656 N N . ASP A 1 85 ? -22.219 7.858 35.152 1.00 76.19 85 ASP A N 1
ATOM 657 C CA . ASP A 1 85 ? -21.592 7.808 36.475 1.00 76.19 85 ASP A CA 1
ATOM 658 C C . ASP A 1 85 ? -21.906 9.090 37.269 1.00 76.19 85 ASP A C 1
ATOM 660 O O . ASP A 1 85 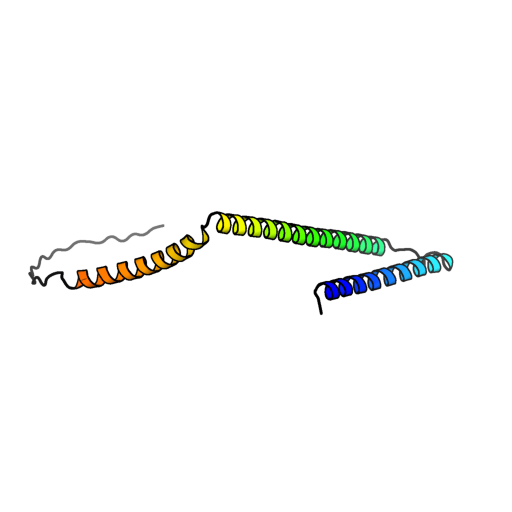? -22.280 9.021 38.437 1.00 76.19 85 ASP A O 1
ATOM 664 N N . GLU A 1 86 ? -21.838 10.256 36.619 1.00 71.06 86 GLU A N 1
ATOM 665 C CA . GLU A 1 86 ? -22.129 11.576 37.200 1.00 71.06 86 GLU A CA 1
ATOM 666 C C . GLU A 1 86 ? -23.622 11.772 37.505 1.00 71.06 86 GLU A C 1
ATOM 668 O O . GLU A 1 86 ? -23.972 12.394 38.504 1.00 71.06 86 GLU A O 1
ATOM 673 N N . ALA A 1 87 ? -24.512 11.173 36.710 1.00 72.88 87 ALA A N 1
ATOM 674 C CA . ALA A 1 87 ? -25.945 11.128 36.998 1.00 72.88 87 ALA A CA 1
ATOM 675 C C . ALA A 1 87 ? -26.328 10.092 38.081 1.00 72.88 87 ALA A C 1
ATOM 677 O O . ALA A 1 87 ? -27.511 9.945 38.382 1.00 72.88 87 ALA A O 1
ATOM 678 N N . GLY A 1 88 ? -25.368 9.344 38.648 1.00 61.41 88 GLY A N 1
ATOM 679 C CA . GLY A 1 88 ? -25.620 8.310 39.663 1.00 61.41 88 GLY A CA 1
ATOM 680 C C . GLY A 1 88 ? -26.380 7.077 39.147 1.00 61.41 88 GLY A C 1
ATOM 681 O O . GLY A 1 88 ? -26.844 6.253 39.934 1.00 61.41 88 GLY A O 1
ATOM 682 N N . LEU A 1 89 ? -26.510 6.923 37.825 1.00 62.81 89 LEU A N 1
ATOM 683 C CA . LEU A 1 89 ? -27.401 5.947 37.182 1.00 62.81 89 LEU A CA 1
ATOM 684 C C . LEU A 1 89 ? -26.839 4.514 37.138 1.00 62.81 89 LEU A C 1
ATOM 686 O O . LEU A 1 89 ? -27.581 3.583 36.815 1.00 62.81 89 LEU A O 1
ATOM 690 N N . GLN A 1 90 ? -25.566 4.293 37.493 1.00 55.81 90 GLN A N 1
ATOM 691 C CA . GLN A 1 90 ? -24.975 2.945 37.534 1.00 55.81 90 GLN A CA 1
ATOM 692 C C . GLN A 1 90 ? -25.681 1.997 38.525 1.00 55.81 90 GLN A C 1
ATOM 694 O O . GLN A 1 90 ? -25.678 0.788 38.307 1.00 55.81 90 GLN A O 1
ATOM 699 N N . ALA A 1 91 ? -26.346 2.514 39.565 1.00 52.31 91 ALA A N 1
ATOM 700 C CA . ALA A 1 91 ? -27.056 1.682 40.540 1.00 52.31 91 ALA A CA 1
ATOM 701 C C . ALA A 1 91 ? -28.373 1.070 40.006 1.00 52.31 91 ALA A C 1
ATOM 703 O O . ALA A 1 91 ? -28.771 -0.004 40.451 1.00 52.31 91 ALA A O 1
ATOM 704 N N . GLN A 1 92 ? -29.051 1.688 39.028 1.00 51.97 92 GLN A N 1
ATOM 705 C CA . GLN A 1 92 ? -30.388 1.229 38.606 1.00 51.97 92 GLN A CA 1
ATOM 706 C C . GLN A 1 92 ? -30.380 0.122 37.543 1.00 51.97 92 GLN A C 1
ATOM 708 O O . GLN A 1 92 ? -31.348 -0.637 37.449 1.00 51.97 92 GLN A O 1
ATOM 713 N N . GLN A 1 93 ? -29.313 -0.019 36.750 1.00 52.59 93 GLN A N 1
ATOM 714 C CA . GLN A 1 93 ? -29.316 -0.987 35.646 1.00 52.59 93 GLN A CA 1
ATOM 715 C C . GLN A 1 93 ? -29.081 -2.433 36.118 1.00 52.59 93 GLN A C 1
ATOM 717 O O . GLN A 1 93 ? -29.617 -3.365 35.519 1.00 52.59 93 GLN A O 1
ATOM 722 N N . GLN A 1 94 ? -28.381 -2.632 37.241 1.00 51.94 94 GLN A N 1
ATOM 723 C CA . GLN A 1 94 ? -28.240 -3.954 37.866 1.00 51.94 94 GLN A CA 1
ATOM 724 C C . GLN A 1 94 ? -29.516 -4.401 38.598 1.00 51.94 94 GLN A C 1
ATOM 726 O O . GLN A 1 94 ? -29.849 -5.585 38.576 1.00 51.94 94 GLN A O 1
ATOM 731 N N . GLN A 1 95 ? -30.295 -3.466 39.150 1.00 50.34 95 GLN A N 1
ATOM 732 C CA . GLN A 1 95 ? -31.576 -3.780 39.793 1.00 50.34 95 GLN A CA 1
ATOM 733 C C . GLN A 1 95 ? -32.695 -4.097 38.788 1.00 50.34 95 GLN A C 1
ATOM 735 O O . GLN A 1 95 ? -33.533 -4.951 39.067 1.00 50.34 95 GLN A O 1
ATOM 740 N N . GLN A 1 96 ? -32.685 -3.503 37.588 1.00 50.75 96 GLN A N 1
ATOM 741 C CA . GLN A 1 96 ? -33.675 -3.827 36.548 1.00 50.75 96 GLN A CA 1
ATOM 742 C C . GLN A 1 96 ? -33.413 -5.159 35.826 1.00 50.75 96 GLN A C 1
ATOM 744 O O . GLN A 1 96 ? -34.366 -5.782 35.353 1.00 50.75 96 GLN A O 1
ATOM 749 N N . ALA A 1 97 ? -32.160 -5.624 35.751 1.00 52.44 97 ALA A N 1
ATOM 750 C CA . ALA A 1 97 ? -31.846 -6.955 35.226 1.00 52.44 97 ALA A CA 1
ATOM 751 C C . ALA A 1 97 ? -32.247 -8.064 36.219 1.00 52.44 97 ALA A C 1
ATOM 753 O O . ALA A 1 97 ? -32.908 -9.020 35.820 1.00 52.44 97 ALA A O 1
ATOM 754 N N . ALA A 1 98 ? -31.960 -7.884 37.516 1.00 51.59 98 ALA A N 1
ATOM 755 C CA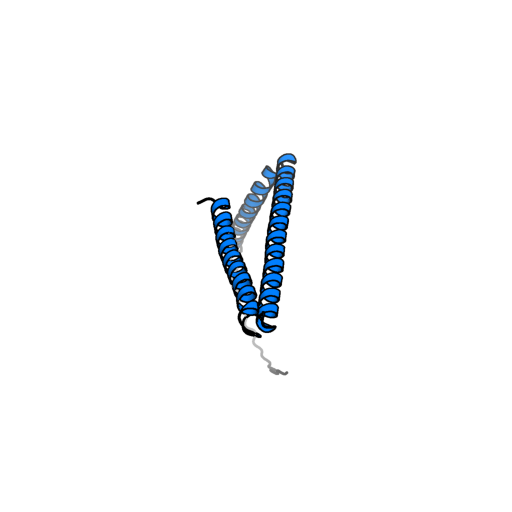 . ALA A 1 98 ? -32.361 -8.829 38.562 1.00 51.59 98 ALA A CA 1
ATOM 756 C C . ALA A 1 98 ? -33.892 -8.891 38.761 1.00 51.59 98 ALA A C 1
ATOM 758 O O . ALA A 1 98 ? -34.452 -9.975 38.915 1.00 51.59 98 ALA A O 1
ATOM 759 N N . ALA A 1 99 ? -34.598 -7.755 38.672 1.00 54.69 99 ALA A N 1
ATOM 760 C CA . ALA A 1 99 ? -36.059 -7.721 38.803 1.00 54.69 99 ALA A CA 1
ATOM 761 C C . ALA A 1 99 ? -36.795 -8.429 37.645 1.00 54.69 99 ALA A C 1
ATOM 763 O O . ALA A 1 99 ? -37.862 -9.007 37.854 1.00 54.69 99 ALA A O 1
ATOM 764 N N . LYS A 1 100 ? -36.230 -8.429 36.426 1.00 54.47 100 LYS A N 1
ATOM 765 C CA . LYS A 1 100 ? -36.819 -9.137 35.273 1.00 54.47 100 LYS A CA 1
ATOM 766 C C . LYS A 1 100 ? -36.650 -10.654 35.343 1.00 54.47 100 LYS A C 1
ATOM 768 O O . LYS A 1 100 ? -37.514 -11.373 34.849 1.00 54.47 100 LYS A O 1
ATOM 773 N N . GLU A 1 101 ? -35.579 -11.144 35.961 1.00 53.72 101 GLU A N 1
ATOM 774 C CA . GLU A 1 101 ? -35.372 -12.582 36.166 1.00 53.72 101 GLU A CA 1
ATOM 775 C C . GLU A 1 101 ? -36.257 -13.115 37.305 1.00 53.72 101 GLU A C 1
ATOM 777 O O . GLU A 1 101 ? -36.873 -14.172 37.172 1.00 53.72 101 GLU A O 1
ATOM 782 N N . GLN A 1 102 ? -36.452 -12.323 38.365 1.00 52.09 102 GLN A N 1
ATOM 783 C CA . GLN A 1 102 ? -37.304 -12.692 39.499 1.00 52.09 102 GLN A CA 1
ATOM 784 C C . GLN A 1 102 ? -38.809 -12.678 39.158 1.00 52.09 102 GLN A C 1
ATOM 786 O O . GLN A 1 102 ? -39.548 -13.554 39.605 1.00 52.09 102 GLN A O 1
ATOM 791 N N . ALA A 1 103 ? -39.262 -11.763 38.290 1.00 56.66 103 ALA A N 1
ATOM 792 C CA . ALA A 1 103 ? -40.647 -11.742 37.803 1.00 56.66 103 ALA A CA 1
ATOM 793 C C . ALA A 1 103 ? -40.995 -12.946 36.903 1.00 56.66 103 ALA A C 1
ATOM 795 O O . ALA A 1 103 ? -42.145 -13.382 36.869 1.00 56.66 103 ALA A O 1
ATOM 796 N N . LYS A 1 104 ? -40.010 -13.518 36.194 1.00 57.00 104 LYS A N 1
ATOM 797 C CA . LYS A 1 104 ? -40.218 -14.684 35.322 1.00 57.00 104 LYS A CA 1
ATOM 798 C C . LYS A 1 104 ? -40.330 -15.997 36.109 1.00 57.00 104 LYS A C 1
ATOM 800 O O . LYS A 1 104 ? -41.102 -16.861 35.704 1.00 57.00 104 LYS A O 1
ATOM 805 N N . LEU A 1 105 ? -39.607 -16.138 37.226 1.00 55.12 105 LEU A N 1
ATOM 806 C CA . LEU A 1 105 ? -39.748 -17.297 38.119 1.00 55.12 105 LEU A CA 1
ATOM 807 C C . LEU A 1 105 ? -41.042 -17.251 38.948 1.00 55.12 105 LEU A C 1
ATOM 809 O O . LEU A 1 105 ? -41.675 -18.288 39.118 1.00 55.12 105 LEU A O 1
ATOM 813 N N . ALA A 1 106 ? -41.475 -16.071 39.405 1.00 56.22 106 ALA A N 1
ATOM 814 C CA . ALA A 1 106 ? -42.724 -15.933 40.163 1.00 56.22 106 ALA A CA 1
ATOM 815 C C . ALA A 1 106 ? -43.973 -16.256 39.315 1.00 56.22 106 ALA A C 1
ATOM 817 O O . ALA A 1 106 ? -44.889 -16.925 39.782 1.00 56.22 106 ALA A O 1
ATOM 818 N N . ALA A 1 107 ? -43.978 -15.871 38.033 1.00 57.97 107 ALA A N 1
ATOM 819 C CA . ALA A 1 107 ? -45.087 -16.176 37.125 1.00 57.97 107 ALA A CA 1
ATOM 820 C C . ALA A 1 107 ? -45.234 -17.680 36.801 1.00 57.97 107 ALA A C 1
ATOM 822 O O . ALA A 1 107 ? -46.305 -18.108 36.379 1.00 57.97 107 ALA A O 1
ATOM 823 N N . GLN A 1 108 ? -44.183 -18.492 36.987 1.00 53.50 108 GLN A N 1
ATOM 824 C CA . GLN A 1 108 ? -44.250 -19.945 36.780 1.00 53.50 108 GLN A CA 1
ATOM 825 C C . GLN A 1 108 ? -44.748 -20.705 38.017 1.00 53.50 108 GLN A C 1
ATOM 827 O O . GLN A 1 108 ? -45.355 -21.760 37.851 1.00 53.50 108 GLN A O 1
ATOM 832 N N . SER A 1 109 ? -44.550 -20.180 39.232 1.00 52.56 109 SER A N 1
ATOM 833 C CA . SER A 1 109 ? -45.035 -20.826 40.462 1.00 52.56 109 SER A CA 1
ATOM 834 C C . SER A 1 109 ? -46.545 -20.674 40.685 1.00 52.56 109 SER A C 1
ATOM 836 O O . SER A 1 109 ? -47.164 -21.577 41.249 1.00 52.56 109 SER A O 1
ATOM 838 N N . ASP A 1 110 ? -47.156 -19.584 40.208 1.00 53.53 110 ASP A N 1
ATOM 839 C CA . ASP A 1 110 ? -48.601 -19.347 40.378 1.00 53.53 110 ASP A CA 1
ATOM 840 C C . ASP A 1 110 ? -49.472 -20.253 39.487 1.00 53.53 110 ASP A C 1
ATOM 842 O O . ASP A 1 110 ? -50.551 -20.688 39.894 1.00 53.53 110 ASP A O 1
ATOM 846 N N . VAL A 1 111 ? -48.995 -20.626 38.293 1.00 56.84 111 VAL A N 1
ATOM 847 C CA . VAL A 1 111 ? -49.749 -21.501 37.371 1.00 56.84 111 VAL A CA 1
ATOM 848 C C . VAL A 1 111 ? -49.819 -22.945 37.894 1.00 56.84 111 VAL A C 1
ATOM 850 O O . VAL A 1 111 ? -50.829 -23.621 37.710 1.00 56.84 111 VAL A O 1
ATOM 853 N N . THR A 1 112 ? -48.796 -23.407 38.620 1.00 58.25 112 THR A N 1
ATOM 854 C CA . THR A 1 112 ? -48.758 -24.756 39.213 1.00 58.25 112 THR A CA 1
ATOM 855 C C . THR A 1 112 ? -49.678 -24.951 40.420 1.00 58.25 112 THR A C 1
ATOM 857 O O . THR A 1 112 ? -50.078 -26.084 40.675 1.00 58.25 112 THR A O 1
ATOM 860 N N . LEU A 1 113 ? -50.048 -23.890 41.149 1.00 56.53 113 LEU A N 1
ATOM 861 C CA . LEU A 1 113 ? -50.980 -24.009 42.281 1.00 56.53 113 LEU A CA 1
ATOM 862 C C . LEU A 1 113 ? -52.453 -23.931 41.859 1.00 56.53 113 LEU A C 1
ATOM 864 O O . LEU A 1 113 ? -53.285 -24.609 42.458 1.00 56.53 113 LEU A O 1
ATOM 868 N N . ASN A 1 114 ? -52.784 -23.194 40.794 1.00 54.16 114 ASN A N 1
ATOM 869 C CA . ASN A 1 114 ? -54.166 -23.114 40.302 1.00 54.16 114 ASN A CA 1
ATOM 870 C C . ASN A 1 114 ? -54.646 -24.384 39.571 1.00 54.16 114 ASN A C 1
ATOM 872 O O . ASN A 1 114 ? -55.852 -24.598 39.469 1.00 54.16 114 ASN A O 1
ATOM 876 N N . MET A 1 115 ? -53.737 -25.245 39.094 1.00 56.75 115 MET A N 1
ATOM 877 C CA . MET A 1 115 ? -54.081 -26.521 38.441 1.00 56.75 115 MET A CA 1
ATOM 878 C C . MET A 1 115 ? -54.437 -27.664 39.408 1.00 56.75 115 MET A C 1
ATOM 880 O O . MET A 1 115 ? -54.878 -28.713 38.951 1.00 56.75 115 MET A O 1
ATOM 884 N N . LEU A 1 116 ? -54.268 -27.488 40.722 1.00 54.59 116 LEU A N 1
ATOM 885 C CA . LEU A 1 116 ? -54.552 -28.526 41.728 1.00 54.59 116 LEU A CA 1
ATOM 886 C C . LEU A 1 116 ? -55.874 -28.301 42.486 1.00 54.59 116 LEU A C 1
ATOM 888 O O . LEU A 1 116 ? -56.189 -29.074 43.383 1.00 54.59 116 LEU A O 1
ATOM 892 N N . ASN A 1 117 ? -56.642 -27.256 42.143 1.00 56.97 117 ASN A N 1
ATOM 893 C CA . ASN A 1 117 ? -57.877 -26.879 42.850 1.00 56.97 117 ASN A CA 1
ATOM 894 C C . ASN A 1 117 ? -59.138 -26.860 41.958 1.00 56.97 117 ASN A C 1
ATOM 896 O O . ASN A 1 117 ? -60.196 -26.402 42.386 1.00 56.97 117 ASN A O 1
ATOM 900 N N . ALA A 1 118 ? -59.047 -27.318 40.706 1.00 51.22 118 ALA A N 1
ATOM 901 C CA . ALA A 1 118 ? -60.215 -27.456 39.839 1.00 51.22 118 ALA A CA 1
ATOM 902 C C . ALA A 1 118 ? -60.856 -28.829 40.079 1.00 51.22 118 ALA A C 1
ATOM 904 O O . ALA A 1 118 ? -60.311 -29.856 39.685 1.00 51.22 118 ALA A O 1
ATOM 905 N N . GLY A 1 119 ? -61.976 -28.784 40.797 1.00 49.44 119 GLY A N 1
ATOM 906 C CA . GLY A 1 119 ? -62.745 -29.902 41.323 1.00 49.44 119 GLY A CA 1
ATOM 907 C C . GLY A 1 119 ? -62.998 -31.057 40.361 1.00 49.44 119 GLY A C 1
ATOM 908 O O . GLY A 1 119 ? -63.361 -30.893 39.199 1.00 49.44 119 GLY A O 1
ATOM 909 N N . GLU A 1 120 ? -62.876 -32.235 40.948 1.00 55.50 120 GLU A N 1
ATOM 910 C CA . GLU A 1 120 ? -63.552 -33.464 40.573 1.00 55.50 120 GLU A CA 1
ATOM 911 C C . GLU A 1 120 ? -65.054 -33.158 40.411 1.00 55.50 120 GLU A C 1
ATOM 913 O O . GLU A 1 120 ? -65.703 -32.648 41.327 1.00 55.50 120 GLU A O 1
ATOM 918 N N . SER A 1 121 ? -65.622 -33.402 39.235 1.00 50.59 121 SER A N 1
ATOM 919 C CA . SER A 1 121 ? -67.072 -33.466 39.047 1.00 50.59 121 SER A CA 1
ATOM 920 C C . SER A 1 121 ? -67.367 -34.497 37.973 1.00 50.59 121 SER A C 1
ATOM 922 O O . SER A 1 121 ? -66.741 -34.516 36.914 1.00 50.59 121 SER A O 1
ATOM 924 N N . GLU A 1 122 ? -68.244 -35.414 38.359 1.00 49.88 122 GLU A N 1
ATOM 925 C CA . GLU A 1 122 ? -68.530 -36.690 37.729 1.00 49.88 122 GLU A CA 1
ATOM 926 C C . GLU A 1 122 ? -69.184 -36.583 36.345 1.00 49.88 122 GLU A C 1
ATOM 928 O O . GLU A 1 122 ? -69.769 -35.577 35.950 1.00 49.88 122 GLU A O 1
ATOM 933 N N . VAL A 1 123 ? -69.044 -37.708 35.650 1.00 51.62 123 VAL A N 1
ATOM 934 C CA . VAL A 1 123 ? -69.723 -38.181 34.445 1.00 51.62 123 VAL A CA 1
ATOM 935 C C . VAL A 1 123 ? -71.224 -37.864 34.369 1.00 51.62 123 VAL A C 1
ATOM 937 O O . VAL A 1 123 ? -71.952 -38.072 35.332 1.00 51.62 123 VAL A O 1
ATOM 940 N N . ASP A 1 124 ? -71.701 -37.529 33.168 1.00 50.81 124 ASP A N 1
ATOM 941 C CA . ASP A 1 124 ? -72.993 -38.029 32.691 1.00 50.81 124 ASP A CA 1
ATOM 942 C C . ASP A 1 124 ? -72.916 -38.344 31.191 1.00 50.81 124 ASP A C 1
ATOM 944 O O . ASP A 1 124 ? -72.259 -37.646 30.413 1.00 50.81 124 ASP A O 1
ATOM 948 N N . VAL A 1 125 ? -73.519 -39.468 30.828 1.00 54.88 125 VAL A N 1
ATOM 949 C CA . VAL A 1 125 ? -73.446 -40.153 29.539 1.00 54.88 125 VAL A CA 1
ATOM 950 C C . VAL A 1 125 ? -74.833 -40.083 28.923 1.00 54.88 125 VAL A C 1
ATOM 952 O O . VAL A 1 125 ? -75.699 -40.794 29.404 1.00 54.88 125 VAL A O 1
ATOM 955 N N . GLU A 1 126 ? -75.035 -39.344 27.830 1.00 55.78 126 GLU A N 1
ATOM 956 C CA . GLU A 1 126 ? -76.121 -39.647 26.884 1.00 55.78 126 GLU A CA 1
ATOM 957 C C . GLU A 1 126 ? -75.700 -39.354 25.435 1.00 55.78 126 GLU A C 1
ATOM 959 O O . GLU A 1 126 ? -75.566 -38.220 24.978 1.00 55.78 126 GLU A O 1
ATOM 964 N N . GLU A 1 127 ? -75.396 -40.459 24.755 1.00 56.12 127 GLU A N 1
ATOM 965 C CA . GLU A 1 127 ? -75.903 -40.860 23.442 1.00 56.12 127 GLU A CA 1
ATOM 966 C C . GLU A 1 127 ? -76.874 -39.877 22.764 1.00 56.12 127 GLU A C 1
ATOM 968 O O . GLU A 1 127 ? -78.046 -39.777 23.117 1.00 56.12 127 GLU A O 1
ATOM 973 N N . MET A 1 128 ? -76.412 -39.229 21.692 1.00 53.62 128 MET A N 1
ATOM 974 C CA . MET A 1 128 ? -77.309 -38.840 20.611 1.00 53.62 128 MET A CA 1
ATOM 975 C C . MET A 1 128 ? -76.580 -38.969 19.275 1.00 53.62 128 MET A C 1
ATOM 977 O O . MET A 1 128 ? -75.756 -38.136 18.895 1.00 53.62 128 MET A O 1
ATOM 981 N N . ASP A 1 129 ? -76.874 -40.072 18.589 1.00 51.47 129 ASP A N 1
ATOM 982 C CA . ASP A 1 129 ? -76.672 -40.225 17.153 1.00 51.47 129 ASP A CA 1
ATOM 983 C C . ASP A 1 129 ? -77.187 -38.988 16.402 1.00 51.47 129 ASP A C 1
ATOM 985 O O . ASP A 1 129 ? -78.257 -38.475 16.728 1.00 51.47 129 ASP A O 1
ATOM 989 N N . HIS A 1 130 ? -76.465 -38.555 15.361 1.00 53.94 130 HIS A N 1
ATOM 990 C CA . HIS A 1 130 ? -76.972 -38.484 13.978 1.00 53.94 130 HIS A CA 1
ATOM 991 C C . HIS A 1 130 ? -76.095 -37.575 13.086 1.00 53.94 130 HIS A C 1
ATOM 993 O O . HIS A 1 130 ? -76.153 -36.355 13.162 1.00 53.94 130 HIS A O 1
ATOM 999 N N . TYR A 1 131 ? -75.267 -38.233 12.270 1.00 51.16 131 TYR A N 1
ATOM 1000 C CA . TYR A 1 131 ? -75.058 -38.088 10.816 1.00 51.16 131 TYR A CA 1
ATOM 1001 C C . TYR A 1 131 ? -75.062 -36.732 10.058 1.00 51.16 131 TYR A C 1
ATOM 1003 O O . TYR A 1 131 ? -75.869 -35.843 10.295 1.00 51.16 131 TYR A O 1
ATOM 1011 N N . ASP A 1 132 ? -74.269 -36.774 8.969 1.00 43.59 132 ASP A N 1
ATOM 1012 C CA . ASP A 1 132 ? -74.345 -36.043 7.682 1.00 43.59 132 ASP A CA 1
ATOM 1013 C C . ASP A 1 132 ? -73.660 -34.660 7.612 1.00 43.59 132 ASP A C 1
ATOM 1015 O O . ASP A 1 132 ? -74.035 -33.731 8.309 1.00 43.59 132 ASP A O 1
ATOM 1019 N N . GLY A 1 133 ? -72.637 -34.386 6.795 1.00 51.59 133 GLY A N 1
ATOM 1020 C CA . GLY A 1 133 ? -72.036 -35.073 5.651 1.00 51.59 133 GLY A CA 1
ATOM 1021 C C . GLY A 1 133 ? -70.818 -34.262 5.137 1.00 51.59 133 GLY A C 1
ATOM 1022 O O . GLY A 1 133 ? -70.457 -33.247 5.741 1.00 51.59 133 GLY A O 1
ATOM 1023 N N . PRO A 1 134 ? -70.136 -34.706 4.064 1.00 66.12 134 PRO A N 1
ATOM 1024 C CA . PRO A 1 134 ? -68.818 -34.214 3.660 1.00 66.12 134 PRO A CA 1
ATOM 1025 C C . PRO A 1 134 ? -68.899 -33.167 2.542 1.00 66.12 134 PRO A C 1
ATOM 1027 O O . PRO A 1 134 ? -69.804 -33.245 1.725 1.00 66.12 134 PRO A O 1
ATOM 1030 N N . THR A 1 135 ? -67.885 -32.305 2.414 1.00 57.91 135 THR A N 1
ATOM 1031 C CA . THR A 1 135 ? -67.321 -31.952 1.093 1.00 57.91 135 THR A CA 1
ATOM 1032 C C . THR A 1 135 ? -65.918 -31.362 1.227 1.00 57.91 135 THR A C 1
ATOM 1034 O O . THR A 1 135 ? -65.727 -30.239 1.694 1.00 57.91 135 THR A O 1
ATOM 1037 N N . G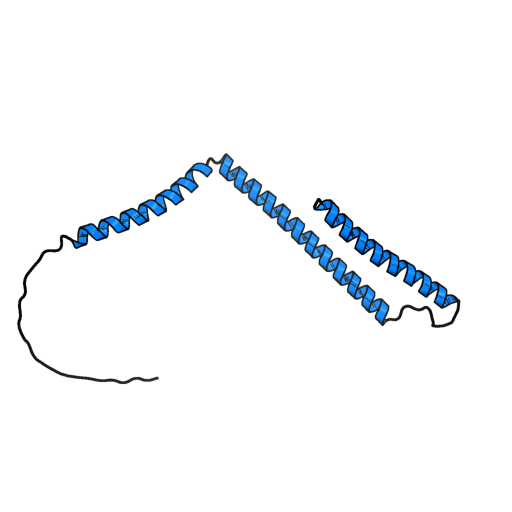LU A 1 136 ? -64.955 -32.170 0.786 1.00 58.31 136 GLU A N 1
ATOM 1038 C CA . GLU A 1 136 ? -63.738 -31.763 0.082 1.00 58.31 136 GLU A CA 1
ATOM 1039 C C . GLU A 1 136 ? -63.997 -30.745 -1.041 1.00 58.31 136 GLU A C 1
ATOM 1041 O O . GLU A 1 136 ? -65.066 -30.749 -1.643 1.00 58.31 136 GLU A O 1
ATOM 1046 N N . GLU A 1 137 ? -62.949 -29.962 -1.324 1.00 56.03 137 GLU A N 1
ATOM 1047 C CA . GLU A 1 137 ? -62.477 -29.385 -2.607 1.00 56.03 137 GLU A CA 1
ATOM 1048 C C . GLU A 1 137 ? -61.949 -27.973 -2.304 1.00 56.03 137 GLU A C 1
ATOM 1050 O O . GLU A 1 137 ? -62.707 -27.046 -2.049 1.00 56.03 137 GLU A O 1
ATOM 1055 N N . VAL A 1 138 ? -60.654 -27.737 -2.070 1.00 55.31 138 VAL A N 1
ATOM 1056 C CA . VAL A 1 138 ? -59.464 -27.913 -2.929 1.00 55.31 138 VAL A CA 1
ATOM 1057 C C . VAL A 1 138 ? -59.599 -27.261 -4.306 1.00 55.31 138 VAL A C 1
ATOM 1059 O O . VAL A 1 138 ? -60.081 -27.888 -5.243 1.00 55.31 138 VAL A O 1
ATOM 1062 N N . SER A 1 139 ? -59.064 -26.039 -4.430 1.00 54.28 139 SER A N 1
ATOM 1063 C CA . SER A 1 139 ? -58.163 -25.555 -5.508 1.00 54.28 139 SER A CA 1
ATOM 1064 C C . SER A 1 139 ? -58.274 -24.031 -5.683 1.00 54.28 139 SER A C 1
ATOM 1066 O O . SER A 1 139 ? -59.297 -23.457 -5.309 1.00 54.28 139 SER A O 1
ATOM 1068 N N . PRO A 1 140 ? -57.352 -23.373 -6.407 1.00 65.12 140 PRO A N 1
ATOM 1069 C CA . PRO A 1 140 ? -55.911 -23.602 -6.563 1.00 65.12 140 PRO A CA 1
ATOM 1070 C C . PRO A 1 140 ? -55.053 -22.433 -6.031 1.00 65.12 140 PRO A C 1
ATOM 1072 O O . PRO A 1 140 ? -55.553 -21.287 -5.945 1.00 65.12 140 PRO A O 1
#

InterPro domains:
 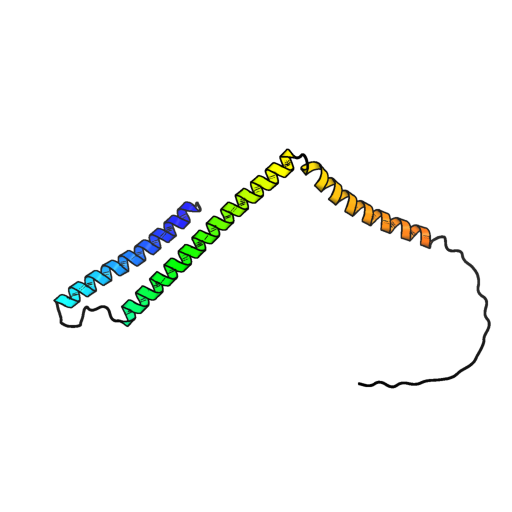 IPR001005 SANT/Myb domain [cd00167] (40-77)
  IPR009057 Homedomain-like superfamily [SSF46689] (34-77)
  IPR060630 BACC1, N-terminal domain [PF27797] (2-29)

pLDDT: mean 76.07, std 18.3, range [43.59, 98.0]

Mean predicted aligned error: 18.34 Å

Secondary structure (DSSP, 8-state):
--HHHHHHHHHHHHHHHHHHHHHHHHHHHHHHHHSTTSS---HHHHHHHHHHHHHHHHHHHHHHHHHHHHHHHHHHHHHHHHHHHHTTTHHHHHHHHHHHHHHHHHHHHHHHHHTT-S----------------------

Solvent-accessible surface area (backbone atoms only — not comparable to full-atom values): 8534 Å² total; per-residue (Å²): 135,54,73,67,56,55,54,51,51,54,52,50,54,51,49,52,53,53,49,53,52,52,55,51,51,52,50,30,57,52,37,38,73,78,37,90,84,72,19,66,85,47,70,68,57,51,51,52,49,52,52,51,52,54,49,51,53,53,51,53,47,53,51,51,51,53,53,51,54,50,52,54,50,50,52,52,50,52,51,50,50,49,52,37,58,73,68,61,49,70,68,54,62,62,53,55,56,53,51,56,55,52,53,57,56,54,62,56,57,57,59,66,59,62,72,76,71,72,73,91,75,82,88,85,89,78,92,73,91,79,85,88,84,89,82,91,81,90,84,134

Organism: Amphibalanus amphitrite (NCBI:txid1232801)